Protein AF-A0A7R9K7H1-F1 (afdb_monomer_lite)

Radius of gyration: 23.85 Å; chains: 1; bounding box: 54×31×63 Å

Organism: Timema genevievae (NCBI:txid629358)

Foldseek 3Di:
DDDDDPPPDDPDPVVVVPDDPVVVVVVVVDDDDPDDPLRVVVPDPDDPVDDDDSDDDDQACVPDPPPNSDDPDAQDWQDDPDPVCCVVDPTGHHDDDDD

pLDDT: mean 70.84, std 13.27, range [34.12, 89.88]

Structure (mmCIF, N/CA/C/O backbone):
data_AF-A0A7R9K7H1-F1
#
_entry.id   AF-A0A7R9K7H1-F1
#
loop_
_atom_site.group_PDB
_atom_site.id
_atom_site.type_symbol
_atom_site.label_atom_id
_atom_site.label_alt_id
_atom_site.label_comp_id
_atom_site.label_asym_id
_atom_site.label_entity_id
_atom_site.label_seq_id
_atom_site.pdbx_PDB_ins_code
_atom_site.Cartn_x
_atom_site.Cartn_y
_atom_site.Cartn_z
_atom_site.occupancy
_atom_site.B_iso_or_equiv
_atom_site.auth_seq_id
_atom_site.auth_comp_id
_atom_site.auth_asym_id
_atom_site.auth_atom_id
_atom_site.pdbx_PDB_model_num
ATOM 1 N N . MET A 1 1 ? -35.334 2.692 0.489 1.00 34.16 1 MET A N 1
ATOM 2 C CA . MET A 1 1 ? -34.271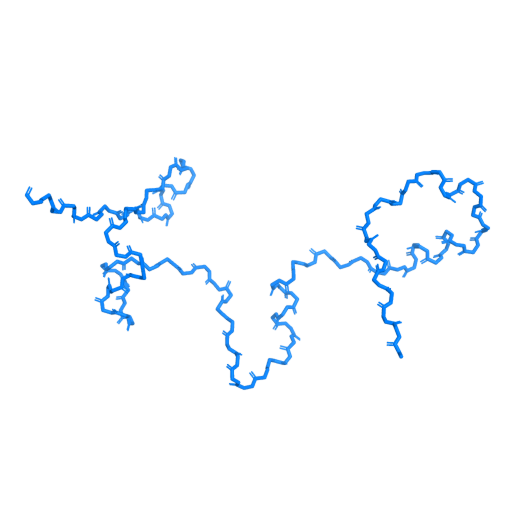 2.031 1.279 1.00 34.16 1 MET A CA 1
ATOM 3 C C . MET A 1 1 ? -33.069 2.963 1.310 1.00 34.16 1 MET A C 1
ATOM 5 O O . MET A 1 1 ? -32.503 3.212 0.256 1.00 34.16 1 MET A O 1
ATOM 9 N N . ALA A 1 2 ? -32.755 3.569 2.457 1.00 34.12 2 ALA A N 1
ATOM 10 C CA . ALA A 1 2 ? -31.702 4.581 2.575 1.00 34.12 2 ALA A CA 1
ATOM 11 C C . ALA A 1 2 ? -30.535 4.026 3.404 1.00 34.12 2 ALA A C 1
ATOM 13 O O . ALA A 1 2 ? -30.696 3.760 4.592 1.00 34.12 2 ALA A O 1
ATOM 14 N N . PHE A 1 3 ? -29.371 3.843 2.778 1.00 36.28 3 PHE A N 1
ATOM 15 C CA . PHE A 1 3 ? -28.128 3.513 3.475 1.00 36.28 3 PHE A CA 1
ATOM 16 C C . PHE A 1 3 ? -27.501 4.805 3.999 1.00 36.28 3 PHE A C 1
ATOM 18 O O . PHE A 1 3 ? -26.952 5.602 3.239 1.00 36.28 3 PHE A O 1
ATOM 25 N N . THR A 1 4 ? -27.606 5.040 5.303 1.00 41.16 4 THR A N 1
ATOM 26 C CA . THR A 1 4 ? -26.974 6.183 5.963 1.00 41.16 4 THR A CA 1
ATOM 27 C C . THR A 1 4 ? -25.520 5.836 6.296 1.00 41.16 4 THR A C 1
ATOM 29 O O . THR A 1 4 ? -25.208 5.124 7.247 1.00 41.16 4 THR A O 1
ATOM 32 N N . THR A 1 5 ? -24.585 6.329 5.484 1.00 46.16 5 THR A N 1
ATOM 33 C CA . THR A 1 5 ? -23.143 6.204 5.735 1.00 46.16 5 THR A CA 1
ATOM 34 C C . THR A 1 5 ? -22.739 7.114 6.899 1.00 46.16 5 THR A C 1
ATOM 36 O O . THR A 1 5 ? -22.477 8.305 6.713 1.00 46.16 5 THR A O 1
ATOM 39 N N . LYS A 1 6 ? -22.665 6.566 8.121 1.00 45.12 6 LYS A N 1
ATOM 40 C CA . LYS A 1 6 ? -22.003 7.239 9.250 1.00 45.12 6 LYS A CA 1
ATOM 41 C C . LYS A 1 6 ? -20.509 7.354 8.938 1.00 45.12 6 LYS A C 1
ATOM 43 O O . LYS A 1 6 ? -19.768 6.374 8.984 1.00 45.12 6 LYS A O 1
ATOM 48 N N . ARG A 1 7 ? -20.075 8.568 8.585 1.00 44.88 7 ARG A N 1
ATOM 49 C CA . ARG A 1 7 ? -18.664 8.927 8.411 1.00 44.88 7 ARG A CA 1
ATOM 50 C C . ARG A 1 7 ? -17.906 8.622 9.702 1.00 44.88 7 ARG A C 1
ATOM 52 O O . ARG A 1 7 ? -18.164 9.189 10.758 1.00 44.88 7 ARG A O 1
ATOM 59 N N . ARG A 1 8 ? -16.986 7.672 9.580 1.00 58.09 8 ARG A N 1
ATOM 60 C CA . ARG A 1 8 ? -16.115 7.139 10.622 1.00 58.09 8 ARG A CA 1
ATOM 61 C C . ARG A 1 8 ? -14.967 8.120 10.859 1.00 58.09 8 ARG A C 1
ATOM 63 O O . ARG A 1 8 ? -13.864 7.899 10.378 1.00 58.09 8 ARG A O 1
ATOM 70 N N . THR A 1 9 ? -15.223 9.227 11.545 1.00 49.81 9 THR A N 1
ATOM 71 C CA . THR A 1 9 ? -14.167 10.171 11.937 1.00 49.81 9 THR A CA 1
ATOM 72 C C . THR A 1 9 ? -14.448 10.719 13.331 1.00 49.81 9 THR A C 1
ATOM 74 O O . THR A 1 9 ? -15.358 11.520 13.503 1.00 49.81 9 THR A O 1
ATOM 77 N N . GLN A 1 10 ? -13.611 10.280 14.279 1.00 42.34 10 GLN A N 1
ATOM 78 C CA . GLN A 1 10 ? -13.413 10.790 15.642 1.00 42.34 10 GLN A CA 1
ATOM 79 C C . GLN A 1 10 ? -14.530 10.493 16.662 1.00 42.34 10 GLN A C 1
ATOM 81 O O . GLN A 1 10 ? -15.501 11.229 16.789 1.00 42.34 10 GLN A O 1
ATOM 86 N N . PHE A 1 11 ? -14.328 9.448 17.475 1.00 51.72 11 PHE A N 1
ATOM 87 C CA . PHE A 1 11 ? -14.970 9.340 18.789 1.00 51.72 11 PHE A CA 1
ATOM 88 C C . PHE A 1 11 ? -14.286 10.372 19.699 1.00 51.72 11 PHE A C 1
ATOM 90 O O . PHE A 1 11 ? -13.233 10.125 20.283 1.00 51.72 11 PHE A O 1
ATOM 97 N N . THR A 1 12 ? -14.808 11.594 19.711 1.00 46.56 12 THR A N 1
ATOM 98 C CA . THR A 1 12 ? -14.366 12.648 20.621 1.00 46.56 12 THR A CA 1
ATOM 99 C C . THR A 1 12 ? -14.788 12.281 22.046 1.00 46.56 12 THR A C 1
ATOM 101 O O . THR A 1 12 ? -15.918 11.840 22.277 1.00 46.56 12 THR A O 1
ATOM 104 N N . LEU A 1 13 ? -13.886 12.501 23.014 1.00 53.16 13 LEU A N 1
ATOM 105 C CA . LEU A 1 13 ? -14.099 12.296 24.461 1.00 53.16 13 LEU A CA 1
ATOM 106 C C . LEU A 1 13 ? -15.392 12.955 24.990 1.00 53.16 13 LEU A C 1
ATOM 108 O O . LEU A 1 13 ? -15.914 12.557 26.024 1.00 53.16 13 LEU A O 1
ATOM 112 N N . TYR A 1 14 ? -15.935 13.920 24.244 1.00 50.34 14 TYR A N 1
ATOM 113 C CA . TYR A 1 14 ? -17.193 14.612 24.509 1.00 50.34 14 TYR A CA 1
ATOM 114 C C . TYR A 1 14 ? -18.427 13.699 24.581 1.00 50.34 14 TYR A C 1
ATOM 116 O O . TYR A 1 14 ? -19.346 14.000 25.334 1.00 50.34 14 TYR A O 1
ATOM 124 N N . SER A 1 15 ? -18.470 12.591 23.831 1.00 54.81 15 SER A N 1
ATOM 125 C CA . SER A 1 15 ? -19.645 11.695 23.824 1.00 54.81 15 SER A CA 1
ATOM 126 C C . SER A 1 15 ? -19.662 10.685 24.976 1.00 54.81 15 SER A C 1
ATOM 128 O O . SER A 1 15 ? -20.726 10.228 25.376 1.00 54.81 15 SER A O 1
ATOM 130 N N . ALA A 1 16 ? -18.499 10.367 25.553 1.00 52.06 16 ALA A N 1
ATOM 131 C CA . ALA A 1 16 ? -18.395 9.421 26.663 1.00 52.06 16 ALA A CA 1
ATOM 132 C C . ALA A 1 16 ? -18.875 10.016 28.001 1.00 52.06 16 ALA A C 1
ATOM 134 O O . ALA A 1 16 ? -19.220 9.269 28.910 1.00 52.06 16 ALA A O 1
ATOM 135 N N . ALA A 1 17 ? -18.927 11.348 28.124 1.00 54.34 17 ALA A N 1
ATOM 136 C CA . ALA A 1 17 ? -19.373 12.029 29.341 1.00 54.34 17 ALA A CA 1
ATOM 137 C C . ALA A 1 17 ? -20.896 11.940 29.574 1.00 54.34 17 ALA A C 1
ATOM 139 O O . ALA A 1 17 ? -21.350 12.134 30.699 1.00 54.34 17 ALA A O 1
ATOM 140 N N . THR A 1 18 ? -21.681 11.631 28.536 1.00 53.94 18 THR A N 1
ATOM 141 C CA . THR A 1 18 ? -23.145 11.448 28.603 1.00 53.94 18 THR A CA 1
ATOM 142 C C . THR A 1 18 ? -23.593 10.009 28.327 1.00 53.94 18 THR A C 1
ATOM 144 O O . THR A 1 18 ? -24.791 9.735 28.300 1.00 53.94 18 THR A O 1
ATOM 147 N N . ALA A 1 19 ? -22.648 9.088 28.130 1.00 56.16 19 ALA A N 1
ATOM 148 C CA . ALA A 1 19 ? -22.915 7.704 27.763 1.00 56.16 19 ALA A CA 1
ATOM 149 C C . ALA A 1 19 ? -23.389 6.883 28.972 1.00 56.16 19 ALA A C 1
ATOM 151 O O . ALA A 1 19 ? -22.755 6.874 30.032 1.00 56.16 19 ALA A O 1
ATOM 152 N N . GLN A 1 20 ? -24.503 6.163 28.817 1.00 62.28 20 GLN A N 1
ATOM 153 C CA . GLN A 1 20 ? -24.925 5.184 29.815 1.00 62.28 20 GLN A CA 1
ATOM 154 C C . GLN A 1 20 ? -23.951 3.999 29.799 1.00 62.28 20 GLN A C 1
ATOM 156 O O . GLN A 1 20 ? -23.343 3.681 28.781 1.00 62.28 20 GLN A O 1
ATOM 161 N N . ARG A 1 21 ? -23.810 3.307 30.936 1.00 61.41 21 ARG A N 1
ATOM 162 C CA . ARG A 1 21 ? -22.866 2.189 31.141 1.00 61.41 21 ARG A CA 1
ATOM 163 C C . ARG A 1 21 ? -22.894 1.120 30.027 1.00 61.41 21 ARG A C 1
ATOM 165 O O . ARG A 1 21 ? -21.888 0.448 29.827 1.00 61.41 21 ARG A O 1
ATOM 172 N N . GLY A 1 22 ? -24.015 0.971 29.316 1.00 70.38 22 GLY A N 1
ATOM 173 C CA . GLY A 1 22 ? -24.170 0.059 28.178 1.00 70.38 22 GLY A CA 1
ATOM 174 C C . GLY A 1 22 ? -23.352 0.437 26.936 1.00 70.38 22 GLY A C 1
ATOM 175 O O . GLY A 1 22 ? -22.763 -0.448 26.321 1.00 70.38 22 GLY A O 1
ATOM 176 N N . ASP A 1 23 ? -23.217 1.726 26.623 1.00 71.56 23 ASP A N 1
ATOM 177 C CA . ASP A 1 23 ? -22.573 2.192 25.382 1.00 71.56 23 ASP A CA 1
ATOM 178 C C . ASP A 1 23 ? -21.057 1.934 25.392 1.00 71.56 23 ASP A C 1
ATOM 180 O O . ASP A 1 23 ? -20.440 1.618 24.374 1.00 71.56 23 ASP A O 1
ATOM 184 N N . VAL A 1 24 ? -20.443 2.032 26.576 1.00 78.06 24 VAL A N 1
ATOM 185 C CA . VAL A 1 24 ? -19.015 1.738 26.771 1.00 78.06 24 VAL A CA 1
ATOM 186 C C . VAL A 1 24 ? -18.747 0.246 26.580 1.00 78.06 24 VAL A C 1
ATOM 188 O O . VAL A 1 24 ? -17.742 -0.132 25.980 1.00 78.06 24 VAL A O 1
ATOM 191 N N . ILE A 1 25 ? -19.654 -0.604 27.067 1.00 81.50 25 ILE A N 1
ATOM 192 C CA . ILE A 1 25 ? -19.532 -2.058 26.935 1.00 81.50 25 ILE A CA 1
ATOM 193 C C . ILE A 1 25 ? -19.633 -2.456 25.460 1.00 81.50 25 ILE A C 1
ATOM 195 O O . ILE A 1 25 ? -18.788 -3.215 24.989 1.00 81.50 25 ILE A O 1
ATOM 199 N N . GLU A 1 26 ? -20.593 -1.900 24.719 1.00 82.50 26 GLU A N 1
ATOM 200 C CA . GLU A 1 26 ? -20.747 -2.166 23.284 1.00 82.50 26 GLU A CA 1
ATOM 201 C C . GLU A 1 26 ? -19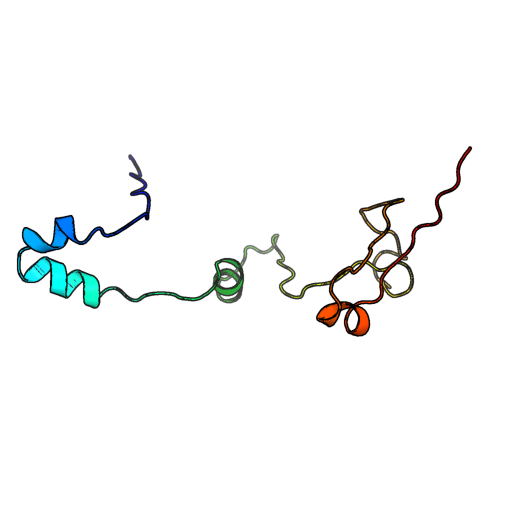.501 -1.740 22.494 1.00 82.50 26 GLU A C 1
ATOM 203 O O . GLU A 1 26 ? -18.989 -2.510 21.683 1.00 82.50 26 GLU A O 1
ATOM 208 N N . TYR A 1 27 ? -18.941 -0.561 22.786 1.00 79.88 27 TYR A N 1
ATOM 209 C CA . TYR A 1 27 ? -17.736 -0.069 22.115 1.00 79.88 27 TYR A CA 1
ATOM 210 C C . TYR A 1 27 ? -16.554 -1.044 22.235 1.00 79.88 27 TYR A C 1
ATOM 212 O O . TYR A 1 27 ? -15.937 -1.391 21.224 1.00 79.88 27 TYR A O 1
ATOM 220 N N . TYR A 1 28 ? -16.267 -1.542 23.441 1.00 83.38 28 TYR A N 1
ATOM 221 C CA . TYR A 1 28 ? -15.171 -2.495 23.662 1.00 83.38 28 TYR A CA 1
ATOM 222 C C . TYR A 1 28 ? -15.474 -3.917 23.174 1.00 83.38 28 TYR A C 1
ATOM 224 O O . TYR A 1 28 ? -14.544 -4.695 22.967 1.00 83.38 28 TYR A O 1
ATOM 232 N N . GLN A 1 29 ? -16.745 -4.260 22.961 1.00 86.38 29 GLN A N 1
ATOM 233 C CA . GLN A 1 29 ? -17.139 -5.527 22.346 1.00 86.38 29 GLN A CA 1
ATOM 234 C C . GLN A 1 29 ? -16.968 -5.527 20.819 1.00 86.38 29 GLN A C 1
ATOM 236 O O . GLN A 1 29 ? -16.938 -6.600 20.215 1.00 86.38 29 GLN A O 1
ATOM 241 N N . THR A 1 30 ? -16.821 -4.362 20.175 1.00 83.44 30 THR A N 1
ATOM 242 C CA . THR A 1 30 ? -16.627 -4.305 18.719 1.00 83.44 30 THR A CA 1
ATOM 243 C C . THR A 1 30 ? -15.206 -4.720 18.300 1.00 83.44 30 THR A C 1
ATOM 245 O O . THR A 1 30 ? -14.222 -4.110 18.727 1.00 83.44 30 THR A O 1
ATOM 248 N N . PRO A 1 31 ? -15.045 -5.736 17.428 1.00 84.12 31 PRO A N 1
ATOM 249 C CA . PRO A 1 31 ? -13.728 -6.171 16.985 1.00 84.12 31 PRO A CA 1
ATOM 250 C C . PRO A 1 31 ? -13.117 -5.161 16.008 1.00 84.12 31 PRO A C 1
ATOM 252 O O . PRO A 1 31 ? -13.717 -4.779 14.999 1.00 84.12 31 PRO A O 1
ATOM 255 N N . VAL A 1 32 ? -11.877 -4.760 16.277 1.00 84.38 32 VAL A N 1
ATOM 256 C CA . VAL A 1 32 ? -11.117 -3.876 15.390 1.00 84.38 32 VAL A CA 1
ATOM 257 C C . VAL A 1 32 ? -10.351 -4.718 14.375 1.00 84.38 32 VAL A C 1
ATOM 259 O O . VAL A 1 32 ? -9.480 -5.506 14.730 1.00 84.38 32 VAL A O 1
ATOM 262 N N . ASN A 1 33 ? -10.644 -4.523 13.089 1.00 81.31 33 ASN A N 1
ATOM 263 C CA . ASN A 1 33 ? -9.853 -5.113 12.016 1.00 81.31 33 ASN A CA 1
ATOM 264 C C . ASN A 1 33 ? -8.734 -4.148 11.598 1.00 81.31 33 ASN A C 1
ATOM 266 O O . ASN A 1 33 ? -9.005 -3.085 11.043 1.00 81.31 33 ASN A O 1
ATOM 270 N N . ALA A 1 34 ? -7.486 -4.534 11.861 1.00 82.31 34 ALA A N 1
ATOM 271 C CA . ALA A 1 34 ? -6.295 -3.770 11.489 1.00 82.31 34 ALA A CA 1
ATOM 272 C C . ALA A 1 34 ? -5.789 -4.073 10.065 1.00 82.31 34 ALA A C 1
ATOM 274 O O . ALA A 1 34 ? -4.811 -3.470 9.621 1.00 82.31 34 ALA A O 1
ATOM 275 N N . LYS A 1 35 ? -6.413 -5.018 9.345 1.00 83.25 35 LYS A N 1
ATOM 276 C CA . LYS A 1 35 ? -5.995 -5.374 7.985 1.00 83.25 35 LYS A CA 1
ATOM 277 C C . LYS A 1 35 ? -6.280 -4.226 7.024 1.00 83.25 35 LYS A C 1
ATOM 279 O O . LYS A 1 35 ? -7.335 -3.592 7.077 1.00 83.25 35 LYS A O 1
ATOM 284 N N . THR A 1 36 ? -5.347 -4.001 6.105 1.00 83.06 36 THR A N 1
ATOM 285 C CA . THR A 1 36 ? -5.582 -3.087 4.989 1.00 83.06 36 THR A CA 1
ATOM 286 C C . THR A 1 36 ? -6.735 -3.621 4.128 1.00 83.06 36 THR A C 1
ATOM 288 O O . THR A 1 36 ? -6.942 -4.837 4.064 1.00 83.06 36 THR A O 1
ATOM 291 N N . PRO A 1 37 ? -7.500 -2.754 3.443 1.00 81.19 37 PRO A N 1
ATOM 292 C CA . PRO A 1 37 ? -8.592 -3.207 2.581 1.00 81.19 37 PRO A CA 1
ATOM 293 C C . PRO A 1 37 ? -8.109 -4.177 1.491 1.00 81.19 37 PRO A C 1
ATOM 295 O O . PRO A 1 37 ? -8.801 -5.141 1.182 1.00 81.19 37 PRO A O 1
ATOM 298 N N . LEU A 1 38 ? -6.890 -3.988 0.970 1.00 83.50 38 LEU A N 1
ATOM 299 C CA . LEU A 1 38 ? -6.281 -4.901 0.000 1.00 83.50 38 LEU A CA 1
ATOM 300 C C . LEU A 1 38 ? -6.015 -6.288 0.601 1.00 83.50 38 LEU A C 1
ATOM 302 O O . LEU A 1 38 ? -6.248 -7.299 -0.059 1.00 83.50 38 LEU A O 1
ATOM 306 N N . ASP A 1 39 ? -5.566 -6.354 1.855 1.00 81.44 39 ASP A N 1
ATOM 307 C CA . ASP A 1 39 ? -5.348 -7.629 2.545 1.00 81.44 39 ASP A CA 1
ATOM 308 C C . ASP A 1 39 ? -6.656 -8.305 2.970 1.00 81.44 39 ASP A C 1
ATOM 310 O O . ASP A 1 39 ? -6.700 -9.529 3.103 1.00 81.44 39 ASP A O 1
ATOM 314 N N . ALA A 1 40 ? -7.732 -7.541 3.169 1.00 83.88 40 ALA A N 1
ATOM 315 C CA . ALA A 1 40 ? -9.057 -8.106 3.399 1.00 83.88 40 ALA A CA 1
ATOM 316 C C . ALA A 1 40 ? -9.573 -8.838 2.148 1.00 83.88 40 ALA A C 1
ATOM 318 O O . ALA A 1 40 ? -10.084 -9.950 2.272 1.00 83.88 40 ALA A O 1
ATOM 319 N N . LEU A 1 41 ? -9.348 -8.268 0.957 1.00 83.69 41 LEU A N 1
ATOM 320 C CA . LEU A 1 41 ? -9.762 -8.846 -0.328 1.00 83.69 41 LEU A CA 1
ATOM 321 C C . LEU A 1 41 ? -9.079 -10.181 -0.658 1.00 83.69 41 LEU A C 1
ATOM 323 O O . LEU A 1 41 ? -9.647 -10.967 -1.403 1.00 83.69 41 LEU A O 1
ATOM 327 N N . LYS A 1 42 ? -7.913 -10.479 -0.067 1.00 80.69 42 LYS A N 1
ATOM 328 C CA . LYS A 1 42 ? -7.237 -11.783 -0.228 1.00 80.69 42 LYS A CA 1
ATOM 329 C C . LYS A 1 42 ? -8.059 -12.965 0.284 1.00 80.69 42 LYS A C 1
ATOM 331 O O . LYS A 1 42 ? -7.874 -14.077 -0.188 1.00 80.69 42 LYS A O 1
ATOM 336 N N . ASN A 1 43 ? -8.900 -12.738 1.295 1.00 80.56 43 ASN A N 1
ATOM 337 C CA . ASN A 1 43 ? -9.629 -13.807 1.986 1.00 80.56 43 ASN A CA 1
ATOM 338 C C . ASN A 1 43 ? -11.076 -13.945 1.489 1.00 80.56 43 ASN A C 1
ATOM 340 O O . ASN A 1 43 ? -11.854 -14.676 2.094 1.00 80.56 43 ASN A O 1
ATOM 344 N N . ILE A 1 44 ? -11.455 -13.194 0.453 1.00 84.75 44 ILE A N 1
ATOM 345 C CA . ILE A 1 44 ? -12.807 -13.182 -0.105 1.00 84.75 44 ILE A CA 1
ATOM 346 C C . ILE A 1 44 ? -12.774 -13.955 -1.422 1.00 84.75 44 ILE A C 1
ATOM 348 O O . ILE A 1 44 ? -11.832 -13.814 -2.199 1.00 84.75 44 ILE A O 1
ATOM 352 N N . GLU A 1 45 ? -13.805 -14.755 -1.683 1.00 83.50 45 GLU A N 1
ATOM 353 C CA . GLU A 1 45 ? -13.994 -15.376 -2.992 1.00 83.50 45 GLU A CA 1
ATOM 354 C C . GLU A 1 45 ? -14.282 -14.283 -4.026 1.00 83.50 45 GLU A C 1
ATOM 356 O O . GLU A 1 45 ? -15.325 -13.625 -4.002 1.00 83.50 45 GLU A O 1
ATOM 361 N N . LEU A 1 46 ? -13.306 -14.036 -4.899 1.00 84.50 46 LEU A N 1
ATOM 362 C CA . LEU A 1 46 ? -13.432 -13.040 -5.953 1.00 84.50 46 LEU A CA 1
ATOM 363 C C . LEU A 1 46 ? -14.248 -13.612 -7.120 1.00 84.50 46 LEU A C 1
ATOM 365 O O . LEU A 1 46 ? -14.143 -14.804 -7.422 1.00 84.50 46 LEU A O 1
ATOM 369 N N . PRO A 1 47 ? -15.054 -12.779 -7.802 1.00 88.88 47 PRO A N 1
ATOM 370 C CA . PRO A 1 47 ? -15.769 -13.217 -8.990 1.00 88.88 47 PRO A CA 1
ATOM 371 C C . PRO A 1 47 ? -14.773 -13.626 -10.094 1.00 88.88 47 PRO A C 1
ATOM 373 O O . PRO A 1 47 ? -13.674 -13.073 -10.174 1.00 88.88 47 PRO A O 1
ATOM 376 N N . PRO A 1 48 ? -15.143 -14.568 -10.981 1.00 84.62 48 PRO A N 1
ATOM 377 C CA . PRO A 1 48 ? -14.207 -15.228 -11.902 1.00 84.62 48 PRO A CA 1
ATOM 378 C C . PRO A 1 48 ? -13.557 -14.289 -12.932 1.00 84.62 48 PRO A C 1
ATOM 380 O O . PRO A 1 48 ? -12.554 -14.639 -13.544 1.00 84.62 48 PRO A O 1
ATOM 383 N N . ASN A 1 49 ? -14.113 -13.095 -13.133 1.00 89.88 49 ASN A N 1
ATOM 384 C CA . ASN A 1 49 ? -13.601 -12.071 -14.042 1.00 89.88 49 ASN A CA 1
ATOM 385 C C . ASN A 1 49 ? -12.650 -11.065 -13.372 1.00 89.88 49 ASN A C 1
ATOM 387 O O . ASN A 1 49 ? -12.211 -10.122 -14.031 1.00 89.88 49 ASN A O 1
ATOM 391 N N . LEU A 1 50 ? -12.363 -11.213 -12.077 1.00 84.62 50 LEU A N 1
ATOM 392 C CA . LEU A 1 50 ? -11.571 -10.253 -11.321 1.00 84.62 50 LEU A CA 1
ATOM 393 C C . LEU A 1 50 ? -10.374 -10.954 -10.678 1.00 84.62 50 LEU A C 1
ATOM 395 O O . LEU A 1 50 ? -10.509 -11.723 -9.731 1.00 84.62 50 LEU A O 1
ATOM 399 N N . HIS A 1 51 ? -9.182 -10.628 -11.175 1.00 84.00 51 HIS A N 1
ATOM 400 C CA . HIS A 1 51 ? -7.919 -11.065 -10.594 1.00 84.00 51 HIS A CA 1
ATOM 401 C C . HIS A 1 51 ? -7.173 -9.866 -10.002 1.00 84.00 51 HIS A C 1
ATOM 403 O O . HIS A 1 51 ? -6.912 -8.887 -10.701 1.00 84.00 51 HIS A O 1
ATOM 409 N N . ILE A 1 52 ? -6.835 -9.933 -8.711 1.00 83.56 52 ILE A N 1
ATOM 410 C CA . ILE A 1 52 ? -6.046 -8.900 -8.029 1.00 83.56 52 ILE A CA 1
ATOM 411 C C . ILE A 1 52 ? -4.616 -9.398 -7.879 1.00 83.56 52 ILE A C 1
ATOM 413 O O . ILE A 1 52 ? -4.358 -10.420 -7.247 1.00 83.56 52 ILE A O 1
ATOM 417 N N . GLN A 1 53 ? -3.671 -8.625 -8.400 1.00 82.38 53 GLN A N 1
ATOM 418 C CA . GLN A 1 53 ? -2.257 -8.887 -8.196 1.00 82.38 53 GLN A CA 1
ATOM 419 C C . GLN A 1 53 ? -1.819 -8.257 -6.866 1.00 82.38 53 GLN A C 1
ATOM 421 O O . GLN A 1 53 ? -1.722 -7.038 -6.732 1.00 82.38 53 GLN A O 1
ATOM 426 N N . HIS A 1 54 ? -1.616 -9.093 -5.848 1.00 80.25 54 HIS A N 1
ATOM 427 C CA . HIS A 1 54 ? -1.283 -8.628 -4.497 1.00 80.25 54 HIS A CA 1
ATOM 428 C C . HIS A 1 54 ? 0.191 -8.266 -4.317 1.00 80.25 54 HIS A C 1
ATOM 430 O O . HIS A 1 54 ? 0.533 -7.483 -3.428 1.00 80.25 54 HIS A O 1
ATOM 436 N N . GLU A 1 55 ? 1.068 -8.860 -5.123 1.00 79.94 55 GLU A N 1
ATOM 437 C CA . GLU A 1 55 ? 2.489 -8.560 -5.087 1.00 79.94 55 GLU A CA 1
ATOM 438 C C . GLU A 1 55 ? 2.793 -7.312 -5.900 1.00 79.94 55 GLU A C 1
ATOM 440 O O . GLU A 1 55 ? 2.332 -7.132 -7.027 1.00 79.94 55 GLU A O 1
ATOM 445 N N . TYR A 1 56 ? 3.613 -6.445 -5.318 1.00 75.06 56 TYR A N 1
ATOM 446 C CA . TYR A 1 56 ? 4.080 -5.258 -6.002 1.00 75.06 56 TYR A CA 1
ATOM 447 C C . TYR A 1 56 ? 5.065 -5.647 -7.110 1.00 75.06 56 TYR A C 1
ATOM 449 O O . TYR A 1 56 ? 6.244 -5.893 -6.845 1.00 75.06 56 TYR A O 1
ATOM 457 N N . HIS A 1 57 ? 4.582 -5.673 -8.350 1.00 73.31 57 HIS A N 1
ATOM 458 C CA . HIS A 1 57 ? 5.405 -5.879 -9.534 1.00 73.31 57 HIS A CA 1
ATOM 459 C C . HIS A 1 57 ? 5.750 -4.534 -10.183 1.00 73.31 57 HIS A C 1
ATOM 461 O O . HIS A 1 57 ? 4.873 -3.711 -10.448 1.00 73.31 57 HIS A O 1
ATOM 467 N N . ARG A 1 58 ? 7.042 -4.287 -10.428 1.00 72.44 58 ARG A N 1
ATOM 468 C CA . ARG A 1 58 ? 7.493 -3.141 -11.229 1.00 72.44 58 ARG A CA 1
ATOM 469 C C . ARG A 1 58 ? 7.760 -3.608 -12.646 1.00 72.44 58 ARG A C 1
ATOM 471 O O . ARG A 1 58 ? 8.640 -4.436 -12.847 1.00 72.44 58 ARG A O 1
ATOM 478 N N . PHE A 1 59 ? 7.076 -2.998 -13.604 1.00 72.31 59 PHE A N 1
ATOM 479 C CA . PHE A 1 59 ? 7.347 -3.196 -15.022 1.00 72.31 59 PHE A CA 1
ATOM 480 C C . PHE A 1 59 ? 8.688 -2.548 -15.380 1.00 72.31 59 PHE A C 1
ATOM 482 O O . PHE A 1 59 ? 8.796 -1.322 -15.470 1.00 72.31 59 PHE A O 1
ATOM 489 N N . HIS A 1 60 ? 9.720 -3.376 -15.526 1.00 71.88 60 HIS A N 1
ATOM 490 C CA . HIS A 1 60 ? 11.049 -2.964 -15.963 1.00 71.88 60 HIS A CA 1
ATOM 491 C C . HIS A 1 60 ? 11.335 -3.613 -17.321 1.00 71.88 60 HIS A C 1
ATOM 493 O O . HIS A 1 60 ? 11.213 -4.833 -17.425 1.00 71.88 60 HIS A O 1
ATOM 499 N N . PRO A 1 61 ? 11.743 -2.840 -18.344 1.00 72.06 61 PRO A N 1
ATOM 500 C CA . PRO A 1 61 ? 11.789 -3.328 -19.722 1.00 72.06 61 PRO A CA 1
ATOM 501 C C . PRO A 1 61 ? 12.702 -4.543 -19.909 1.00 72.06 61 PRO A C 1
ATOM 503 O O . PRO A 1 61 ? 12.358 -5.455 -20.645 1.00 72.06 61 PRO A O 1
ATOM 506 N N . ASP A 1 62 ? 13.824 -4.587 -19.189 1.00 69.75 62 ASP A N 1
ATOM 507 C CA . ASP A 1 62 ? 14.799 -5.677 -19.332 1.00 69.75 62 ASP A CA 1
ATOM 508 C C . ASP A 1 62 ? 14.451 -6.954 -18.550 1.00 69.75 62 ASP A C 1
ATOM 510 O O . ASP A 1 62 ? 15.015 -8.009 -18.823 1.00 69.75 62 ASP A O 1
ATOM 514 N N . THR A 1 63 ? 13.588 -6.876 -17.530 1.00 71.44 63 THR A N 1
ATOM 515 C CA . THR A 1 63 ? 13.282 -8.029 -16.655 1.00 71.44 63 THR A CA 1
ATOM 516 C C . THR A 1 63 ? 11.855 -8.536 -16.804 1.00 71.44 63 THR A C 1
ATOM 518 O O . THR A 1 63 ? 11.527 -9.576 -16.240 1.00 71.44 63 THR A O 1
ATOM 521 N N . ASP A 1 64 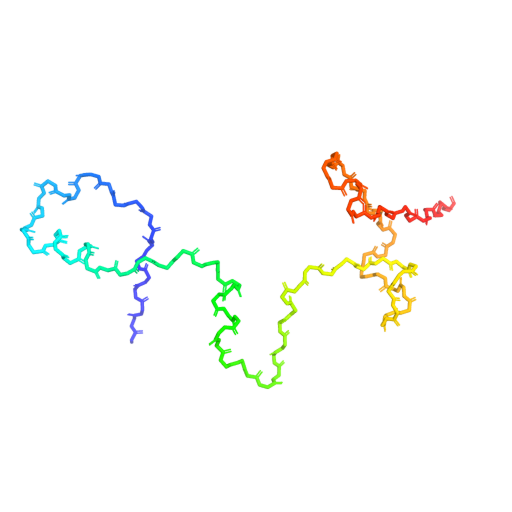? 10.999 -7.797 -17.507 1.00 66.06 64 ASP A N 1
ATOM 522 C CA . ASP A 1 64 ? 9.612 -8.174 -17.745 1.00 66.06 64 ASP A CA 1
ATOM 523 C C . ASP A 1 64 ? 9.501 -9.076 -18.980 1.00 66.06 64 ASP A C 1
ATOM 525 O O . ASP A 1 64 ? 9.629 -8.636 -20.124 1.00 66.06 64 ASP A O 1
ATOM 529 N N . THR A 1 65 ? 9.263 -10.361 -18.726 1.00 66.69 65 THR A N 1
ATOM 530 C CA . THR A 1 65 ? 9.123 -11.399 -19.750 1.00 66.69 65 THR A CA 1
ATOM 531 C C . THR A 1 65 ? 7.710 -11.499 -20.320 1.00 66.69 65 THR A C 1
ATOM 533 O O . THR A 1 65 ? 7.547 -12.077 -21.393 1.00 66.69 65 THR A O 1
ATOM 536 N N . MET A 1 66 ? 6.689 -10.953 -19.647 1.00 66.88 66 MET A N 1
ATOM 537 C CA . MET A 1 66 ? 5.287 -11.146 -20.045 1.00 66.88 66 MET A CA 1
ATOM 538 C C . MET A 1 66 ? 4.809 -10.109 -21.061 1.00 66.88 66 MET A C 1
ATOM 540 O O . MET A 1 66 ? 4.039 -10.451 -21.956 1.00 66.88 66 MET A O 1
ATOM 544 N N . PHE A 1 67 ? 5.282 -8.865 -20.963 1.00 67.69 67 PHE A N 1
ATOM 545 C CA . PHE A 1 67 ? 4.840 -7.770 -21.840 1.00 67.69 67 PHE A CA 1
ATOM 546 C C . PHE A 1 67 ? 5.917 -7.306 -22.830 1.00 67.69 67 PHE A C 1
ATOM 548 O O . PHE A 1 67 ? 5.822 -6.214 -23.390 1.00 67.69 67 PHE A O 1
ATOM 555 N N . GLY A 1 68 ? 6.960 -8.117 -23.049 1.00 65.88 68 GLY A N 1
ATOM 556 C CA . GLY A 1 68 ? 8.043 -7.806 -23.993 1.00 65.88 68 GLY A CA 1
ATOM 557 C C . GLY A 1 68 ? 8.780 -6.505 -23.660 1.00 65.88 68 GLY A C 1
ATOM 558 O O . GLY A 1 68 ? 9.239 -5.803 -24.558 1.00 65.88 68 GLY A O 1
ATOM 559 N N . GLY A 1 69 ? 8.821 -6.144 -22.375 1.00 64.25 69 GLY A N 1
ATOM 560 C CA . GLY A 1 69 ? 9.395 -4.892 -21.893 1.00 64.25 69 GLY A CA 1
ATOM 561 C C . GLY A 1 69 ? 8.584 -3.625 -22.205 1.00 64.25 69 GLY A C 1
ATOM 562 O O . GLY A 1 69 ? 9.068 -2.515 -21.959 1.00 64.25 69 GLY A O 1
ATOM 563 N N . ILE A 1 70 ? 7.355 -3.748 -22.717 1.00 65.25 70 ILE A N 1
ATOM 564 C CA . ILE A 1 70 ? 6.472 -2.607 -22.984 1.00 65.25 70 ILE A CA 1
ATOM 565 C C . ILE A 1 70 ? 5.860 -2.143 -21.659 1.00 65.25 70 ILE A C 1
ATOM 567 O O . ILE A 1 70 ? 4.825 -2.626 -21.207 1.00 65.25 70 ILE A O 1
ATOM 571 N N . SER A 1 71 ? 6.520 -1.182 -21.017 1.00 67.06 71 SER A N 1
ATOM 572 C CA . SER A 1 71 ? 5.971 -0.514 -19.836 1.00 67.06 71 SER A CA 1
ATOM 573 C C . SER A 1 71 ? 4.818 0.417 -20.227 1.00 67.06 71 SER A C 1
ATOM 575 O O . SER A 1 71 ? 4.934 1.193 -21.177 1.00 67.06 71 SER A O 1
ATOM 577 N N . VAL A 1 72 ? 3.734 0.401 -19.440 1.00 65.69 72 VAL A N 1
ATOM 578 C CA . VAL A 1 72 ? 2.558 1.289 -19.589 1.00 65.69 72 VAL A CA 1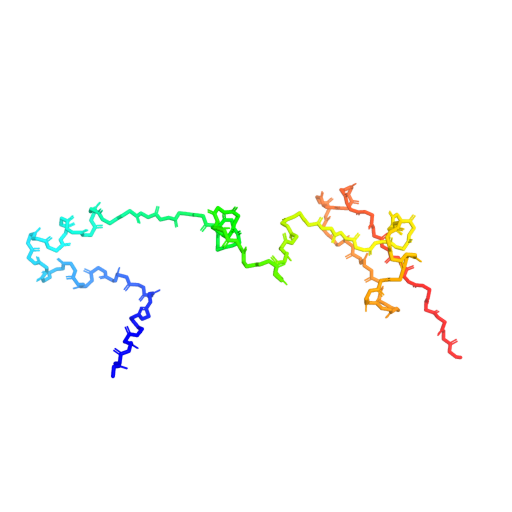
ATOM 579 C C . VAL A 1 72 ? 2.948 2.775 -19.537 1.00 65.69 72 VAL A C 1
ATOM 581 O O . VAL A 1 72 ? 2.255 3.629 -20.085 1.00 65.69 72 VAL A O 1
ATOM 584 N N . PHE A 1 73 ? 4.092 3.099 -18.927 1.00 66.75 73 PHE A N 1
ATOM 585 C CA . PHE A 1 73 ? 4.607 4.462 -18.834 1.00 66.75 73 PHE A CA 1
ATOM 586 C C . PHE A 1 73 ? 5.722 4.733 -19.855 1.00 66.75 73 PHE A C 1
ATOM 588 O O . PHE A 1 73 ? 6.886 4.960 -19.499 1.00 66.75 73 PHE A O 1
ATOM 595 N N . THR A 1 74 ? 5.364 4.734 -21.141 1.00 67.12 74 THR A N 1
ATOM 596 C CA . THR A 1 74 ? 6.292 5.027 -22.244 1.00 67.12 74 THR A CA 1
ATOM 597 C C . THR A 1 74 ? 6.992 6.378 -22.053 1.00 67.12 74 THR A C 1
ATOM 599 O O . THR A 1 74 ? 6.339 7.373 -21.748 1.00 67.12 74 THR A O 1
ATOM 602 N N . LYS A 1 75 ? 8.317 6.427 -22.270 1.00 70.50 75 LYS A N 1
ATOM 603 C CA . LYS A 1 75 ? 9.177 7.631 -22.162 1.00 70.50 75 LYS A CA 1
ATOM 604 C C . LYS A 1 75 ? 9.333 8.227 -20.753 1.00 70.50 75 LYS A C 1
ATOM 606 O O . LYS A 1 75 ? 9.996 9.250 -20.608 1.00 70.50 75 LYS A O 1
ATOM 611 N N . SER A 1 76 ? 8.788 7.594 -19.714 1.00 69.94 76 SER A N 1
ATOM 612 C CA . SER A 1 76 ? 9.014 8.020 -18.328 1.00 69.94 76 SER A CA 1
ATOM 613 C C . SER A 1 76 ? 10.203 7.279 -17.704 1.00 69.94 76 SER A C 1
ATOM 615 O O . SER A 1 76 ? 10.386 6.074 -17.901 1.00 69.94 76 SER A O 1
ATOM 617 N N . SER A 1 77 ? 11.040 7.997 -16.954 1.00 72.25 77 SER A N 1
ATOM 618 C CA . SER A 1 77 ? 12.110 7.391 -16.162 1.00 72.25 77 SER A CA 1
ATOM 619 C C . SER A 1 77 ? 11.576 6.977 -14.788 1.00 72.25 77 SER A C 1
ATOM 621 O O . SER A 1 77 ? 10.883 7.731 -14.107 1.00 72.25 77 SER A O 1
ATOM 623 N N . THR A 1 78 ? 11.906 5.760 -14.352 1.00 74.19 78 THR A N 1
ATOM 624 C CA . THR A 1 78 ? 11.591 5.281 -13.000 1.00 74.19 78 THR A CA 1
ATOM 625 C C . THR A 1 78 ? 12.808 5.512 -12.114 1.00 74.19 78 THR A C 1
ATOM 627 O O . THR A 1 78 ? 13.691 4.658 -12.001 1.00 74.19 78 THR A O 1
ATOM 630 N N . ILE A 1 79 ? 12.872 6.691 -11.497 1.00 75.62 79 ILE A N 1
ATOM 631 C CA . ILE A 1 79 ? 13.973 7.082 -10.613 1.00 75.62 79 ILE A CA 1
ATOM 632 C C . ILE A 1 79 ? 13.615 6.708 -9.174 1.00 75.62 79 ILE A C 1
ATOM 634 O O . ILE A 1 79 ? 12.656 7.212 -8.594 1.00 75.62 79 ILE A O 1
ATOM 638 N N . VAL A 1 80 ? 14.405 5.817 -8.573 1.00 75.62 80 VAL A N 1
ATOM 639 C CA . VAL A 1 80 ? 14.265 5.468 -7.155 1.00 75.62 80 VAL A CA 1
ATOM 640 C C . VAL A 1 80 ? 15.081 6.445 -6.324 1.00 75.62 80 VAL A C 1
ATOM 642 O O . VAL A 1 80 ? 16.301 6.333 -6.237 1.00 75.62 80 VAL A O 1
ATOM 645 N N . THR A 1 81 ? 14.403 7.407 -5.706 1.00 77.81 81 THR A N 1
ATOM 646 C CA . THR A 1 81 ? 15.039 8.468 -4.910 1.00 77.81 81 THR A CA 1
ATOM 647 C C . THR A 1 81 ? 15.411 8.021 -3.492 1.00 77.81 81 THR A C 1
ATOM 649 O O . THR A 1 81 ? 16.352 8.542 -2.900 1.00 77.81 81 THR A O 1
ATOM 652 N N . GLY A 1 82 ? 14.719 7.024 -2.931 1.00 79.69 82 GLY A N 1
ATOM 653 C CA . GLY A 1 82 ? 14.954 6.571 -1.557 1.00 79.69 82 GLY A CA 1
ATOM 654 C C . GLY A 1 82 ? 16.205 5.698 -1.401 1.00 79.69 82 GLY A C 1
ATOM 655 O O . GLY A 1 82 ? 16.283 4.621 -1.993 1.00 79.69 82 GLY A O 1
ATOM 656 N N . LEU A 1 83 ? 17.135 6.086 -0.518 1.00 81.38 83 LEU A N 1
ATOM 657 C CA . LEU A 1 83 ? 18.385 5.353 -0.243 1.00 81.38 83 LEU A CA 1
ATOM 658 C C . LEU A 1 83 ? 18.150 3.886 0.166 1.00 81.38 83 LEU A C 1
ATOM 660 O O . LEU A 1 83 ? 18.815 2.986 -0.344 1.00 81.38 83 LEU A O 1
ATOM 664 N N . LYS A 1 84 ? 17.147 3.636 1.022 1.00 80.75 84 LYS A N 1
ATOM 665 C CA . LYS A 1 84 ? 16.728 2.284 1.443 1.00 80.75 84 LYS A CA 1
ATOM 666 C C . LYS A 1 84 ? 16.290 1.414 0.259 1.00 80.75 84 LYS A C 1
ATOM 668 O O . LYS A 1 84 ? 16.503 0.206 0.253 1.00 80.75 84 LYS A O 1
ATOM 673 N N . TYR A 1 85 ? 15.675 2.031 -0.743 1.00 75.75 85 TYR A N 1
ATOM 674 C CA . TYR A 1 85 ? 15.035 1.343 -1.859 1.00 75.75 85 TYR A CA 1
ATOM 675 C C . TYR A 1 85 ? 15.908 1.280 -3.114 1.00 75.75 85 TYR A C 1
ATOM 677 O O . TYR A 1 85 ? 15.650 0.440 -3.971 1.00 75.75 85 TYR A O 1
ATOM 685 N N . LYS A 1 86 ? 16.976 2.086 -3.185 1.00 77.50 86 LYS A N 1
ATOM 686 C CA . LYS A 1 86 ? 17.936 2.118 -4.299 1.00 77.50 86 LYS A CA 1
ATOM 687 C C . LYS A 1 86 ? 18.596 0.759 -4.564 1.00 77.50 86 LYS A C 1
ATOM 689 O O . LYS A 1 86 ? 18.866 0.430 -5.710 1.00 77.50 86 LYS A O 1
ATOM 694 N N . LYS A 1 87 ? 18.846 -0.035 -3.514 1.00 76.88 87 LYS A N 1
ATOM 695 C CA . LYS A 1 87 ? 19.411 -1.393 -3.643 1.00 76.88 87 LYS A CA 1
ATOM 696 C C . LYS A 1 87 ? 18.363 -2.447 -4.013 1.00 76.88 87 LYS A C 1
ATOM 698 O O . LYS A 1 87 ? 18.688 -3.407 -4.695 1.00 76.88 87 LYS A O 1
ATOM 703 N N . LYS A 1 88 ? 17.123 -2.282 -3.540 1.00 77.88 88 LYS A N 1
ATOM 704 C CA . LYS A 1 88 ? 16.047 -3.268 -3.723 1.00 77.88 88 LYS A CA 1
ATOM 705 C C . LYS A 1 88 ? 15.413 -3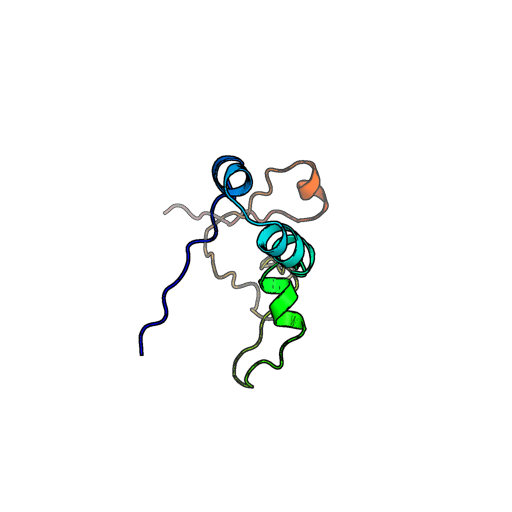.179 -5.110 1.00 77.88 88 LYS A C 1
ATOM 707 O O . LYS A 1 88 ? 15.028 -4.198 -5.669 1.00 77.88 88 LYS A O 1
ATOM 712 N N . TYR A 1 89 ? 15.295 -1.971 -5.654 1.00 76.88 89 TYR A N 1
ATOM 713 C CA . TYR A 1 89 ? 14.647 -1.738 -6.937 1.00 76.88 89 TYR A CA 1
ATOM 714 C C . TYR A 1 89 ? 15.623 -1.069 -7.896 1.00 76.88 89 TYR A C 1
ATOM 716 O O . TYR A 1 89 ? 16.105 0.032 -7.626 1.00 76.88 89 TYR A O 1
ATOM 724 N N . LYS A 1 90 ? 15.880 -1.722 -9.033 1.00 75.81 90 LYS A N 1
ATOM 725 C CA . LYS A 1 90 ? 16.641 -1.117 -10.125 1.00 75.81 90 LYS A CA 1
ATOM 726 C C . LYS A 1 90 ? 15.814 0.025 -10.716 1.00 75.81 90 LYS A C 1
ATOM 728 O O . LYS A 1 90 ? 14.636 -0.148 -11.026 1.00 75.81 90 LYS A O 1
ATOM 733 N N . GLY A 1 91 ? 16.413 1.209 -10.781 1.00 75.56 91 GLY A N 1
ATOM 734 C CA . GLY A 1 91 ? 15.836 2.321 -11.525 1.00 75.56 91 GLY A CA 1
ATOM 735 C C . GLY A 1 91 ? 15.961 2.067 -13.023 1.00 75.56 91 GLY A C 1
ATOM 736 O O . GLY A 1 91 ? 16.893 1.393 -13.453 1.00 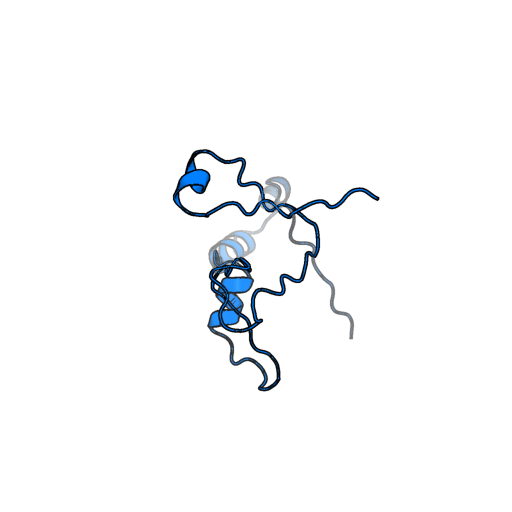75.56 91 GLY A O 1
ATOM 737 N N . HIS A 1 92 ? 15.045 2.637 -13.797 1.00 78.50 92 HIS A N 1
ATOM 738 C CA . HIS A 1 92 ? 15.082 2.587 -15.254 1.00 78.50 92 HIS A CA 1
ATOM 739 C C . HIS A 1 92 ? 15.160 4.010 -15.809 1.00 78.50 92 HIS A C 1
ATOM 741 O O . HIS A 1 92 ? 14.331 4.859 -15.470 1.00 78.50 92 HIS A O 1
ATOM 747 N N . VAL A 1 93 ? 16.147 4.275 -16.665 1.00 77.31 93 VAL A N 1
ATOM 748 C CA . VAL A 1 93 ? 16.289 5.557 -17.364 1.00 77.31 93 VAL A CA 1
ATOM 749 C C . VAL A 1 93 ? 15.816 5.359 -18.797 1.00 77.31 93 VAL A C 1
ATOM 751 O O . VAL A 1 93 ? 16.477 4.692 -19.587 1.00 77.31 93 VAL A O 1
ATOM 754 N N . ALA A 1 94 ? 14.658 5.932 -19.126 1.00 74.62 94 ALA A N 1
ATOM 755 C CA . ALA A 1 94 ? 14.152 5.906 -20.489 1.00 74.62 94 ALA A CA 1
ATOM 756 C C . ALA A 1 94 ? 15.054 6.743 -21.406 1.00 74.62 94 ALA A C 1
ATOM 758 O O . ALA A 1 94 ? 15.489 7.836 -21.039 1.00 74.62 94 ALA A O 1
ATOM 759 N N . LYS A 1 95 ? 15.314 6.233 -22.613 1.00 74.00 95 LYS A N 1
ATOM 760 C CA . LYS A 1 95 ? 15.992 6.997 -23.661 1.00 74.00 95 LYS A CA 1
ATOM 761 C C . LYS A 1 95 ? 15.047 8.100 -24.138 1.00 74.00 95 LYS A C 1
ATOM 763 O O . LYS A 1 95 ? 14.060 7.820 -24.814 1.00 74.00 95 LYS A O 1
ATOM 768 N N . THR A 1 96 ? 15.343 9.343 -23.783 1.00 71.69 96 THR A N 1
ATOM 769 C CA . THR A 1 96 ? 14.678 10.507 -24.370 1.00 71.69 96 THR A CA 1
ATOM 770 C C . THR A 1 96 ? 15.365 10.816 -25.694 1.00 71.69 96 THR A C 1
ATOM 772 O O . THR A 1 96 ? 16.497 11.288 -25.704 1.00 71.69 96 THR A O 1
ATOM 775 N N . SER A 1 97 ? 14.708 10.529 -26.817 1.00 69.00 97 SER A N 1
ATOM 776 C CA . SER A 1 97 ? 15.091 11.114 -28.102 1.00 69.00 97 SER A CA 1
ATOM 777 C C . SER A 1 97 ? 14.452 12.500 -28.191 1.00 69.00 97 SER A C 1
ATOM 779 O O . SER A 1 97 ? 13.225 12.604 -28.258 1.00 69.00 97 SER A O 1
ATOM 781 N N . TRP A 1 98 ? 15.266 13.551 -28.147 1.00 70.06 98 TRP A N 1
ATOM 782 C CA . TRP A 1 98 ? 14.846 14.871 -28.619 1.00 70.06 98 TRP A CA 1
ATOM 783 C C . TRP A 1 98 ? 14.674 14.817 -30.151 1.00 70.06 98 TRP A C 1
ATOM 785 O O . TRP A 1 98 ? 15.439 14.082 -30.782 1.00 70.06 98 TRP A O 1
ATOM 795 N N . PRO A 1 99 ? 13.683 15.505 -30.753 1.00 65.75 99 PRO A N 1
ATOM 796 C CA . PRO A 1 99 ? 13.775 15.863 -32.166 1.00 65.75 99 PRO A CA 1
ATOM 797 C C . PRO A 1 99 ? 14.946 16.823 -32.411 1.00 65.75 99 PRO A C 1
ATOM 799 O O . PRO A 1 99 ? 15.280 17.600 -31.483 1.00 65.75 99 PRO A O 1
#

InterPro domains:
  IPR018305 Large ribosomal subunit protein mL50 [PTHR31542] (22-65)

Sequence (99 aa):
MAFTTKRRTQFTLYSAATAQRGDVIEYYQTPVNAKTPLDALKNIELPPNLHIQHEYHRFHPDTDTMFGGISVFTKSSTIVTGLKYKKKYKGHVAKTSWP

Secondary structure (DSSP, 8-state):
------------TTTTTS--HHHHHHHHHSPP--S-HHHHHTTS---TT-----S-----TTT-TTTTT--SSTT--B----HHHHTTS--B-------